Protein AF-A0A7V0S2X7-F1 (afdb_monomer_lite)

Sequence (136 aa):
MTPEENVNLESELEHFRSEKEKIRQIVGQVGGKGSAKQDLMINLTFLAIILVLFIFDILRHLFHMNLPLPPLLSIEMGVLLVSIKIIWMIYKQAKVEHFQFWILNSIEFRLNNLSSQINTIEKKLDKKLTVHREQL

Structure (mmCIF, N/CA/C/O backbone):
data_AF-A0A7V0S2X7-F1
#
_entry.id   AF-A0A7V0S2X7-F1
#
loop_
_atom_site.group_PDB
_atom_site.id
_atom_site.type_symbol
_atom_site.label_atom_id
_atom_site.label_alt_id
_atom_site.label_comp_id
_atom_site.label_asym_id
_atom_site.label_entity_id
_atom_site.label_seq_id
_atom_site.pdbx_PDB_ins_code
_atom_site.Cartn_x
_atom_site.Cartn_y
_atom_site.Cartn_z
_atom_site.occupancy
_atom_site.B_iso_or_equiv
_atom_site.auth_seq_id
_atom_site.auth_comp_id
_atom_site.auth_asym_id
_atom_site.auth_atom_id
_atom_site.pdbx_PDB_model_num
ATOM 1 N N . MET A 1 1 ? -31.292 -32.467 26.450 1.00 52.75 1 MET A N 1
ATOM 2 C CA . MET A 1 1 ? -30.981 -31.812 25.167 1.00 52.75 1 MET A CA 1
ATOM 3 C C . MET A 1 1 ? -31.689 -32.578 24.078 1.00 52.75 1 MET A C 1
ATOM 5 O O . MET A 1 1 ? -31.411 -33.760 23.899 1.00 52.75 1 MET A O 1
ATOM 9 N N . THR A 1 2 ? -32.696 -31.959 23.473 1.00 56.81 2 THR A N 1
ATOM 10 C CA . THR A 1 2 ? -33.518 -32.572 22.424 1.00 56.81 2 THR A CA 1
ATOM 11 C C . THR A 1 2 ? -32.800 -32.485 21.068 1.00 56.81 2 THR A C 1
ATOM 13 O O . THR A 1 2 ? -31.949 -31.615 20.880 1.00 56.81 2 THR A O 1
ATOM 16 N N . PRO A 1 3 ? -33.105 -33.374 20.107 1.00 65.12 3 PRO 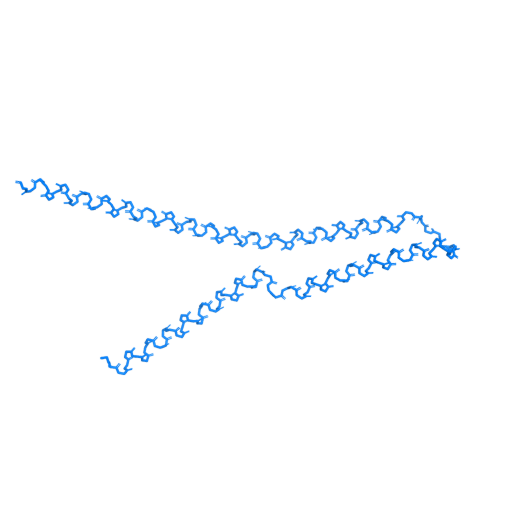A N 1
ATOM 17 C CA . PRO A 1 3 ? -32.493 -33.355 18.774 1.00 65.12 3 PRO A CA 1
ATOM 18 C C . PRO A 1 3 ? -32.668 -32.018 18.035 1.00 65.12 3 PRO A C 1
ATOM 20 O O . PRO A 1 3 ? -31.784 -31.620 17.286 1.00 65.12 3 PRO A O 1
ATOM 23 N N . GLU A 1 4 ? -33.764 -31.297 18.292 1.00 66.75 4 GLU A N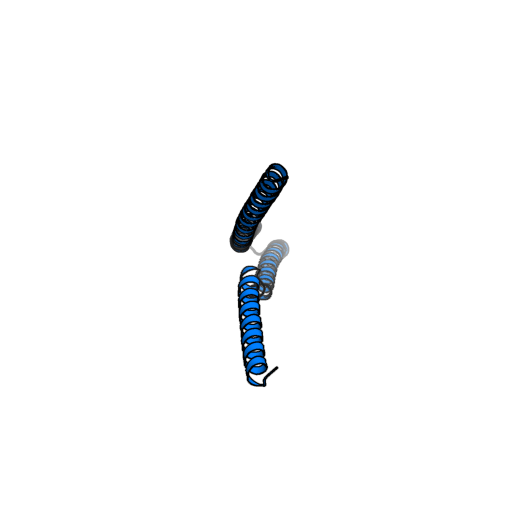 1
ATOM 24 C CA . GLU A 1 4 ? -34.057 -30.008 17.648 1.00 66.75 4 GLU A CA 1
ATOM 25 C C . GLU A 1 4 ? -33.137 -28.860 18.101 1.00 66.75 4 GLU A C 1
ATOM 27 O O . GLU A 1 4 ? -32.785 -28.009 17.287 1.00 66.75 4 GLU A O 1
ATOM 32 N N . GLU A 1 5 ? -32.677 -28.850 19.360 1.00 64.50 5 GLU A N 1
ATOM 33 C CA . GLU A 1 5 ? -31.703 -27.850 19.836 1.00 64.50 5 GLU A CA 1
ATOM 34 C C . GLU A 1 5 ? -30.330 -28.021 19.165 1.00 64.50 5 GLU A C 1
ATOM 36 O O . GLU A 1 5 ? -29.678 -27.030 18.844 1.00 64.50 5 GLU A O 1
ATOM 41 N N . ASN A 1 6 ? -29.898 -29.264 18.907 1.00 66.38 6 ASN A N 1
ATOM 42 C CA . ASN A 1 6 ? -28.615 -29.541 18.244 1.00 66.38 6 ASN A CA 1
ATOM 43 C C . ASN A 1 6 ? -28.607 -29.091 16.777 1.00 66.38 6 ASN A C 1
ATOM 45 O O . ASN A 1 6 ? -27.636 -28.483 16.336 1.00 66.38 6 ASN A O 1
ATOM 49 N N . VAL A 1 7 ? -29.696 -29.341 16.042 1.00 71.94 7 VAL A N 1
ATOM 50 C CA . VAL A 1 7 ? -29.822 -28.923 14.634 1.00 71.94 7 VAL A CA 1
ATOM 51 C C . VAL A 1 7 ? -29.813 -27.394 14.511 1.00 71.94 7 VAL A C 1
ATOM 53 O O . VAL A 1 7 ? -29.195 -26.847 13.598 1.00 71.94 7 VAL A O 1
ATOM 56 N N . ASN A 1 8 ? -30.437 -26.689 15.460 1.00 78.62 8 ASN A N 1
ATOM 57 C CA . ASN A 1 8 ? -30.436 -25.228 15.488 1.00 78.62 8 ASN A CA 1
ATOM 58 C C . ASN A 1 8 ? -29.022 -24.667 15.747 1.00 78.62 8 ASN A C 1
ATOM 60 O O . ASN A 1 8 ? -28.534 -23.847 14.970 1.00 78.62 8 ASN A O 1
ATOM 64 N N . LEU A 1 9 ? -28.312 -25.193 16.753 1.00 82.19 9 LEU A N 1
ATOM 65 C CA . LEU A 1 9 ? -26.944 -24.779 17.094 1.00 82.19 9 LEU A CA 1
ATOM 66 C C . LEU A 1 9 ? -25.936 -25.034 15.967 1.00 82.19 9 LEU A C 1
ATOM 68 O O . LEU A 1 9 ? -25.070 -24.193 15.726 1.00 82.19 9 LEU A O 1
ATOM 72 N N . GLU A 1 10 ? -26.033 -26.171 15.270 1.00 83.56 10 GLU A N 1
ATOM 73 C CA . GLU A 1 10 ? -25.179 -26.457 14.111 1.00 83.56 10 GLU A CA 1
ATOM 74 C C . GLU A 1 10 ? -25.421 -25.460 12.975 1.00 83.56 10 GLU A C 1
ATOM 76 O O . GLU A 1 10 ? -24.457 -24.914 12.433 1.00 83.56 10 GLU A O 1
ATOM 81 N N . SER A 1 11 ? -26.687 -25.156 12.671 1.00 84.12 11 SER A N 1
ATOM 82 C CA . SER A 1 11 ? -27.038 -24.179 11.634 1.00 84.12 11 SER A CA 1
ATOM 83 C C . SER A 1 11 ? -26.547 -22.765 11.972 1.00 84.12 11 SER A C 1
ATOM 85 O O . SER A 1 11 ? -26.037 -22.045 11.109 1.00 84.12 11 SER A O 1
ATOM 87 N N . GLU A 1 12 ? -26.610 -22.387 13.250 1.00 82.44 12 GLU A N 1
ATOM 88 C CA . GLU A 1 12 ? -26.139 -21.099 13.747 1.00 82.44 12 GLU A CA 1
ATOM 89 C C . GLU A 1 12 ? -24.603 -21.016 13.688 1.00 82.44 12 GLU A C 1
ATOM 91 O O . GLU A 1 12 ? -24.036 -20.031 13.209 1.00 82.44 12 GLU A O 1
ATOM 96 N N . LEU A 1 13 ? -23.904 -22.088 14.079 1.00 87.25 13 LEU A N 1
ATOM 97 C CA . LEU A 1 13 ? -22.447 -22.222 13.962 1.00 87.25 13 LEU A CA 1
ATOM 98 C C . LEU A 1 13 ? -21.965 -22.123 12.514 1.00 87.25 13 LEU A C 1
ATOM 100 O O . LEU A 1 13 ? -20.938 -21.492 12.237 1.00 87.25 13 LEU A O 1
ATOM 104 N N . GLU A 1 14 ? -22.681 -22.754 11.591 1.00 90.25 14 GLU A N 1
ATOM 105 C CA . GLU A 1 14 ? -22.361 -22.720 10.170 1.00 90.25 14 GLU A CA 1
ATOM 106 C C . GLU A 1 14 ? -22.575 -21.314 9.594 1.00 90.25 14 GLU A C 1
ATOM 108 O O . GLU A 1 14 ? -21.700 -20.789 8.891 1.00 90.25 14 GLU A O 1
ATOM 113 N N . HIS A 1 15 ? -23.654 -20.641 10.007 1.00 88.19 15 HIS A N 1
ATOM 114 C CA . HIS A 1 15 ? -23.894 -19.236 9.697 1.00 88.19 15 HIS A CA 1
ATOM 115 C C . HIS A 1 15 ? -22.741 -18.347 10.193 1.00 88.19 15 HIS A C 1
ATOM 117 O O . HIS A 1 15 ? -22.145 -17.617 9.393 1.00 88.19 15 HIS A O 1
ATOM 123 N N . PHE A 1 16 ? -22.325 -18.480 11.458 1.00 87.19 16 PHE A N 1
ATOM 124 C CA . PHE A 1 16 ? -21.186 -17.744 12.025 1.00 87.19 16 PHE A CA 1
ATOM 125 C C . PHE A 1 16 ? -19.874 -17.991 11.273 1.00 87.19 16 PHE A C 1
ATOM 127 O O . PHE A 1 16 ? -19.109 -17.054 11.020 1.00 87.19 16 PHE A O 1
ATOM 134 N N . ARG A 1 17 ? -19.584 -19.243 10.894 1.00 88.50 17 ARG A N 1
ATOM 135 C CA . ARG A 1 17 ? -18.391 -19.568 10.095 1.00 88.50 17 ARG A CA 1
ATOM 136 C C . ARG A 1 17 ? -18.440 -18.901 8.725 1.00 88.50 17 ARG A C 1
ATOM 138 O O . ARG A 1 17 ? -17.421 -18.366 8.284 1.00 88.50 17 ARG A O 1
ATOM 145 N N . SER A 1 18 ? -19.604 -18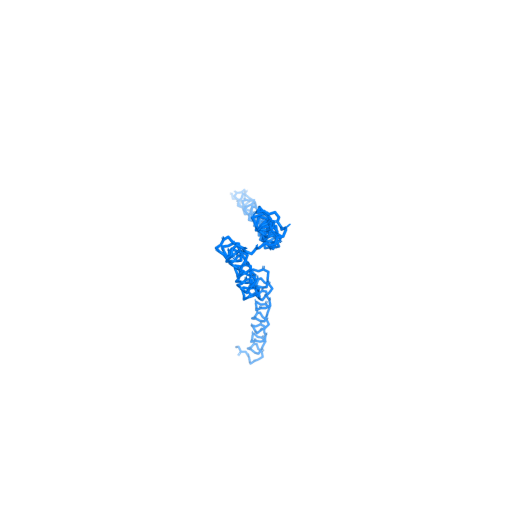.898 8.079 1.00 89.62 18 SER A N 1
ATOM 146 C CA . SER A 1 18 ? -19.783 -18.284 6.762 1.00 89.62 18 SER A CA 1
ATOM 147 C C . SER A 1 18 ? -19.575 -16.766 6.804 1.00 89.62 18 SER A C 1
ATOM 149 O O . SER A 1 18 ? -18.870 -16.212 5.958 1.00 89.62 18 SER A O 1
ATOM 151 N N . GLU A 1 19 ? -20.107 -16.089 7.824 1.00 87.06 19 GLU A N 1
ATOM 152 C CA . GLU A 1 19 ? -19.923 -14.650 8.006 1.00 87.06 19 GLU A CA 1
ATOM 153 C C . GLU A 1 19 ? -18.469 -14.309 8.316 1.00 87.06 19 GLU A C 1
ATOM 155 O O . GLU A 1 19 ? -17.896 -13.394 7.720 1.00 87.06 19 GLU A O 1
ATOM 160 N N . LYS A 1 20 ? -17.825 -15.103 9.176 1.00 86.88 20 LYS A N 1
ATOM 161 C CA . LYS A 1 20 ? -16.403 -14.947 9.478 1.00 86.88 20 LYS A CA 1
ATOM 162 C C . LYS A 1 20 ? -15.537 -15.074 8.223 1.00 86.88 20 LYS A C 1
ATOM 164 O O . LYS A 1 20 ? -14.609 -14.283 8.043 1.00 86.88 20 LYS A O 1
ATOM 169 N N . GLU A 1 21 ? -15.826 -16.034 7.346 1.00 86.19 21 GLU A N 1
ATOM 170 C CA . GLU A 1 21 ? -15.061 -16.210 6.108 1.00 86.19 21 GLU A CA 1
ATOM 171 C C . GLU A 1 21 ? -15.309 -15.067 5.115 1.00 86.19 21 GLU A C 1
ATOM 173 O O . GLU A 1 21 ? -14.351 -14.578 4.515 1.00 86.19 21 GLU A O 1
ATOM 178 N N . LYS A 1 22 ? -16.544 -14.559 4.999 1.00 84.38 22 LYS A N 1
ATOM 179 C CA . LYS A 1 22 ? -16.842 -13.354 4.200 1.00 84.38 22 LYS A CA 1
ATOM 180 C C . LYS A 1 22 ? -16.041 -12.149 4.690 1.00 84.38 22 LYS A C 1
ATOM 182 O O . LYS A 1 22 ? -15.390 -11.480 3.889 1.00 84.38 22 LYS A O 1
ATOM 187 N N . ILE A 1 23 ? -16.015 -11.911 6.004 1.00 83.50 23 ILE A N 1
ATOM 188 C CA . ILE A 1 23 ? -15.213 -10.835 6.605 1.00 83.50 23 ILE A CA 1
ATOM 189 C C . ILE A 1 23 ? -13.730 -11.043 6.282 1.00 83.50 23 ILE A C 1
ATOM 191 O O . ILE A 1 23 ? -13.057 -10.110 5.843 1.00 83.50 23 ILE A O 1
ATOM 195 N N . ARG A 1 24 ? -13.214 -12.271 6.418 1.00 81.94 24 ARG A N 1
ATOM 196 C CA . ARG A 1 24 ? -11.818 -12.598 6.087 1.00 81.94 24 ARG A CA 1
ATOM 197 C C . ARG A 1 24 ? -11.490 -12.327 4.621 1.00 81.94 24 ARG A C 1
ATOM 199 O O . ARG A 1 24 ? -10.406 -11.822 4.331 1.00 81.94 24 ARG A O 1
ATOM 206 N N . GLN A 1 25 ? -12.394 -12.656 3.704 1.00 81.38 25 GLN A N 1
ATOM 207 C CA . GLN A 1 25 ? -12.211 -12.401 2.278 1.00 81.38 25 GLN A CA 1
ATOM 208 C C . GLN A 1 25 ? -12.199 -10.906 1.971 1.00 81.38 25 GLN A C 1
ATOM 210 O O . GLN A 1 25 ? -11.293 -10.458 1.273 1.00 81.38 25 GLN A O 1
ATOM 215 N N . ILE A 1 26 ? -13.126 -10.128 2.533 1.00 80.06 26 ILE A N 1
ATOM 216 C CA . ILE A 1 26 ? -13.166 -8.669 2.361 1.00 80.06 26 ILE A CA 1
ATOM 217 C C . ILE A 1 26 ? -11.873 -8.043 2.899 1.00 80.06 26 ILE A C 1
ATOM 219 O O . ILE A 1 26 ? -11.182 -7.328 2.175 1.00 80.06 26 ILE A O 1
ATOM 223 N N . VAL A 1 27 ? -11.470 -8.390 4.125 1.00 78.62 27 VAL A N 1
ATOM 224 C CA . VAL A 1 27 ? -10.218 -7.909 4.736 1.00 78.62 27 VAL A CA 1
ATOM 225 C C . VAL A 1 27 ? -8.998 -8.335 3.909 1.00 78.62 27 VAL A C 1
ATOM 227 O O . VAL A 1 27 ? -8.087 -7.541 3.688 1.00 78.62 27 VAL A O 1
ATOM 230 N N . GLY A 1 28 ? -8.975 -9.569 3.400 1.00 73.75 28 GLY A N 1
ATOM 231 C CA . GLY A 1 28 ? -7.891 -10.084 2.562 1.00 73.75 28 GLY A CA 1
ATOM 232 C C . GLY A 1 28 ? -7.802 -9.421 1.184 1.00 73.75 28 GLY A C 1
ATOM 233 O O . GLY A 1 28 ? -6.699 -9.208 0.678 1.00 73.75 28 GLY A O 1
ATOM 234 N N . GLN A 1 29 ? -8.941 -9.071 0.582 1.00 75.31 29 GLN A N 1
ATOM 235 C CA . GLN A 1 29 ? -9.006 -8.322 -0.674 1.00 75.31 29 GLN A CA 1
ATOM 236 C C . GLN A 1 29 ? -8.519 -6.885 -0.491 1.00 75.31 29 GLN A C 1
ATOM 238 O O . GLN A 1 29 ? -7.807 -6.371 -1.355 1.00 75.31 29 GLN A O 1
ATOM 243 N N . VAL A 1 30 ? -8.836 -6.255 0.642 1.00 73.81 30 VAL A N 1
ATOM 244 C CA . VAL A 1 30 ? -8.342 -4.911 0.950 1.00 73.81 30 VAL A CA 1
ATOM 245 C C . VAL A 1 30 ? -6.858 -4.925 1.334 1.00 73.81 30 VAL A C 1
ATOM 247 O O . VAL A 1 30 ? -6.115 -4.058 0.892 1.00 73.81 30 VAL A O 1
ATOM 250 N N . GLY A 1 31 ? -6.395 -5.958 2.042 1.00 68.50 31 GLY A N 1
ATOM 251 C CA . GLY A 1 31 ? -4.983 -6.178 2.384 1.00 68.50 31 GLY A CA 1
ATOM 252 C C . GLY A 1 31 ? -4.099 -6.699 1.240 1.00 68.50 31 GLY A C 1
ATOM 253 O O . GLY A 1 31 ? -2.940 -7.027 1.469 1.00 68.50 31 GLY A O 1
ATOM 254 N N . GLY A 1 32 ? -4.619 -6.808 0.012 1.00 68.44 32 GLY A N 1
ATOM 255 C CA . GLY A 1 32 ? -3.796 -7.022 -1.183 1.00 68.44 32 GLY A CA 1
ATOM 256 C C . GLY A 1 32 ? -3.540 -8.473 -1.610 1.00 68.44 32 GLY A C 1
ATOM 257 O O . GLY A 1 32 ? -2.856 -8.668 -2.620 1.00 68.44 32 GLY A O 1
ATOM 258 N N . LYS A 1 33 ? -4.123 -9.496 -0.954 1.00 65.19 33 LYS A N 1
ATOM 259 C CA . LYS A 1 33 ? -3.910 -10.923 -1.313 1.00 65.19 33 LYS A CA 1
ATOM 260 C C . LYS A 1 33 ? -4.228 -11.247 -2.778 1.00 65.19 33 LYS A C 1
ATOM 262 O O . LYS A 1 33 ? -3.544 -12.073 -3.373 1.00 65.19 33 LYS A O 1
ATOM 267 N N . GLY A 1 34 ? -5.229 -10.595 -3.371 1.00 65.56 34 GLY A N 1
ATOM 268 C CA . GLY A 1 34 ? -5.591 -10.800 -4.780 1.00 65.56 34 GLY A CA 1
ATOM 269 C C . GLY A 1 34 ? -4.607 -10.183 -5.781 1.00 65.56 34 GLY A C 1
ATOM 270 O O . GLY A 1 34 ? -4.544 -10.612 -6.927 1.00 65.56 34 GLY A O 1
ATOM 271 N N . SER A 1 35 ? -3.808 -9.205 -5.347 1.00 71.06 35 SER A N 1
ATOM 272 C CA . SER A 1 35 ? -2.952 -8.411 -6.235 1.00 71.06 35 SER A CA 1
ATOM 273 C C . SER A 1 35 ? -1.463 -8.727 -6.119 1.00 71.06 35 SER A C 1
ATOM 275 O O . SER A 1 35 ? -0.697 -8.269 -6.953 1.00 71.06 35 SER A O 1
ATOM 277 N N . ALA A 1 36 ? -1.042 -9.560 -5.162 1.00 75.00 36 ALA A N 1
ATOM 278 C CA . ALA A 1 36 ? 0.373 -9.877 -4.947 1.00 75.00 36 ALA A CA 1
ATOM 279 C C . ALA A 1 36 ? 1.066 -10.461 -6.196 1.00 75.00 36 ALA A C 1
ATOM 281 O O . ALA A 1 36 ? 2.189 -10.087 -6.524 1.00 75.00 36 ALA A O 1
ATOM 282 N N . LYS A 1 37 ? 0.382 -11.344 -6.941 1.00 81.38 37 LYS A N 1
ATOM 283 C CA . LYS A 1 37 ? 0.907 -11.891 -8.206 1.00 81.38 37 LYS A CA 1
ATOM 284 C C . LYS A 1 37 ? 0.979 -10.833 -9.310 1.00 81.38 37 LYS A C 1
ATOM 286 O O . LYS A 1 37 ? 1.938 -10.812 -10.074 1.00 81.38 37 LYS A O 1
ATOM 291 N N . GLN A 1 38 ? -0.025 -9.960 -9.385 1.00 82.44 38 GLN A N 1
ATOM 292 C CA . GLN A 1 38 ? -0.056 -8.867 -10.357 1.00 82.44 38 GLN A CA 1
ATOM 293 C C . GLN A 1 38 ? 1.041 -7.842 -10.057 1.00 82.44 38 GLN A C 1
ATOM 295 O O . GLN A 1 38 ? 1.718 -7.403 -10.976 1.00 82.44 38 GLN A O 1
ATOM 300 N N . ASP A 1 39 ? 1.287 -7.530 -8.786 1.00 85.25 39 ASP A N 1
ATOM 301 C CA . ASP A 1 39 ? 2.363 -6.629 -8.364 1.00 85.25 39 ASP A CA 1
ATOM 302 C C . ASP A 1 39 ? 3.732 -7.160 -8.716 1.00 85.25 39 ASP A C 1
ATOM 304 O O . ASP A 1 39 ? 4.560 -6.416 -9.237 1.00 85.25 39 ASP A O 1
ATOM 308 N N . LEU A 1 40 ? 3.954 -8.449 -8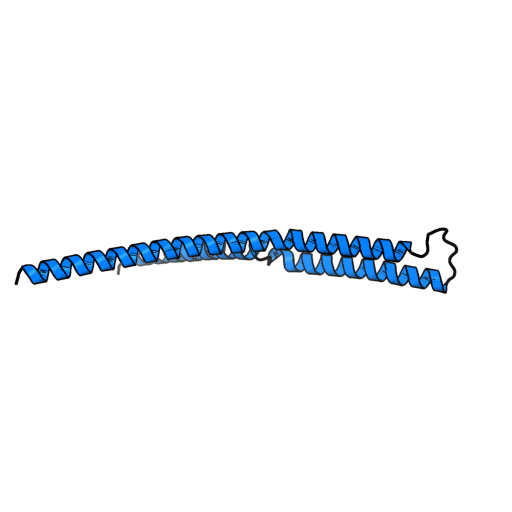.456 1.00 85.38 40 LEU A N 1
ATOM 309 C CA . LEU A 1 40 ? 5.188 -9.118 -8.828 1.00 85.38 40 LEU A CA 1
ATOM 310 C C . LEU A 1 40 ? 5.407 -9.024 -10.342 1.00 85.38 40 LEU A C 1
ATOM 312 O O . LEU A 1 40 ? 6.491 -8.649 -10.780 1.00 85.38 40 LEU A O 1
ATOM 31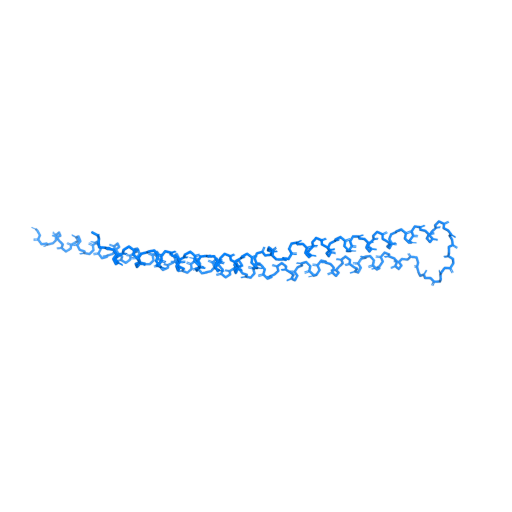6 N N . MET A 1 41 ? 4.365 -9.301 -11.133 1.00 88.31 41 MET A N 1
ATOM 317 C CA . MET A 1 41 ? 4.425 -9.222 -12.591 1.00 88.31 41 MET A CA 1
ATOM 318 C C . MET A 1 41 ? 4.699 -7.791 -13.070 1.00 88.31 41 MET A C 1
ATOM 320 O O . MET A 1 41 ? 5.618 -7.587 -13.852 1.00 88.31 41 MET A O 1
ATOM 324 N N . ILE A 1 42 ? 3.986 -6.789 -12.546 1.00 87.94 42 ILE A N 1
ATOM 325 C CA . ILE A 1 42 ? 4.194 -5.372 -12.886 1.00 87.94 42 ILE A CA 1
ATOM 326 C C . ILE A 1 42 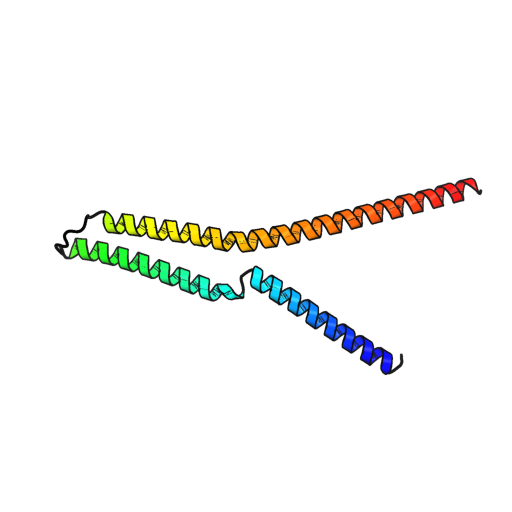? 5.611 -4.932 -12.506 1.00 87.94 42 ILE A C 1
ATOM 328 O O . ILE A 1 42 ? 6.257 -4.208 -13.260 1.00 87.94 42 ILE A O 1
ATOM 332 N N . ASN A 1 43 ? 6.112 -5.344 -11.340 1.00 89.12 43 ASN A N 1
ATOM 333 C CA . ASN A 1 43 ? 7.464 -5.009 -10.909 1.00 89.12 43 ASN A CA 1
ATOM 334 C C . ASN A 1 43 ? 8.524 -5.638 -11.821 1.00 89.12 43 ASN A C 1
ATOM 336 O O . ASN A 1 43 ? 9.465 -4.959 -12.223 1.00 89.12 43 ASN A O 1
ATOM 340 N N . LEU A 1 44 ? 8.333 -6.904 -12.197 1.00 92.62 44 LEU A N 1
ATOM 341 C CA . LEU A 1 44 ? 9.223 -7.606 -13.114 1.00 92.62 44 LEU A CA 1
ATOM 342 C C . LEU A 1 44 ? 9.218 -6.966 -14.509 1.00 92.62 44 LEU A C 1
ATOM 344 O O . LEU A 1 44 ? 10.281 -6.764 -15.088 1.00 92.62 44 LEU A O 1
ATOM 348 N N . THR A 1 45 ? 8.046 -6.589 -15.027 1.00 91.88 45 THR A N 1
ATOM 349 C CA . THR A 1 45 ? 7.924 -5.869 -16.302 1.00 91.88 45 THR A CA 1
ATOM 350 C C . THR A 1 45 ? 8.647 -4.523 -16.258 1.00 91.88 45 THR A C 1
ATOM 352 O O . THR A 1 45 ? 9.396 -4.210 -17.178 1.00 91.88 45 THR A O 1
ATOM 355 N N . PHE A 1 46 ? 8.486 -3.744 -15.183 1.00 91.12 46 PHE A N 1
ATOM 356 C CA . PHE A 1 46 ? 9.209 -2.477 -15.017 1.00 91.12 46 PHE A CA 1
ATOM 357 C C . PHE A 1 46 ? 10.727 -2.678 -14.993 1.00 91.12 46 PHE A C 1
ATOM 359 O O . PHE A 1 46 ? 11.451 -1.953 -15.675 1.00 91.12 46 PHE A O 1
ATOM 366 N N . LEU A 1 47 ? 11.207 -3.684 -14.255 1.00 90.50 47 LEU A N 1
ATOM 367 C CA . LEU A 1 47 ? 12.628 -4.023 -14.205 1.00 90.50 47 LEU A CA 1
ATOM 368 C C . LEU A 1 47 ? 13.163 -4.415 -15.589 1.00 90.50 47 LEU A C 1
ATOM 370 O O . LEU A 1 47 ? 14.229 -3.949 -15.986 1.00 90.50 47 LEU A O 1
ATOM 374 N N . ALA A 1 48 ? 12.412 -5.227 -16.338 1.00 93.50 48 ALA A N 1
ATOM 375 C CA . ALA A 1 48 ? 12.783 -5.632 -17.688 1.00 93.50 48 ALA A CA 1
ATOM 376 C C . ALA A 1 48 ? 12.889 -4.429 -18.640 1.00 93.50 48 ALA A C 1
ATOM 378 O O . ALA A 1 48 ? 13.860 -4.333 -19.383 1.00 93.50 48 ALA A O 1
ATOM 379 N N . ILE A 1 49 ? 11.944 -3.482 -18.585 1.00 91.44 49 ILE A N 1
ATOM 380 C CA . ILE A 1 49 ? 11.976 -2.264 -19.413 1.00 91.44 49 ILE A CA 1
ATOM 381 C C . ILE A 1 49 ? 13.215 -1.417 -19.098 1.00 91.44 49 ILE A C 1
ATOM 383 O O . ILE A 1 49 ? 13.909 -0.990 -20.019 1.00 91.44 49 ILE A O 1
ATOM 387 N N . ILE A 1 50 ? 13.523 -1.203 -17.814 1.00 90.12 50 ILE A N 1
ATOM 388 C CA . ILE A 1 50 ? 14.707 -0.436 -17.394 1.00 90.12 50 ILE A CA 1
ATOM 389 C C . ILE A 1 50 ? 15.992 -1.124 -17.873 1.00 90.12 50 ILE A C 1
ATOM 391 O O . ILE A 1 50 ? 16.878 -0.462 -18.410 1.00 90.12 50 ILE A O 1
ATOM 395 N N . LEU A 1 51 ? 16.081 -2.451 -17.738 1.00 91.38 51 LEU A N 1
ATOM 396 C CA . LEU A 1 51 ? 17.218 -3.230 -18.235 1.00 91.38 51 LEU A CA 1
ATOM 397 C C . LEU A 1 51 ? 17.385 -3.108 -19.750 1.00 91.38 51 LEU A C 1
ATOM 399 O O . LEU A 1 51 ? 18.502 -2.923 -20.222 1.00 91.38 51 LEU A O 1
ATOM 403 N N . VAL A 1 52 ? 16.292 -3.183 -20.511 1.00 90.25 52 VAL A N 1
ATOM 404 C CA . VAL A 1 52 ? 16.332 -3.031 -21.971 1.00 90.25 52 VAL A CA 1
ATOM 405 C C . VAL A 1 52 ? 16.803 -1.633 -22.359 1.00 90.25 52 VAL A C 1
ATOM 407 O O . VAL A 1 52 ? 17.679 -1.525 -23.212 1.00 90.25 52 VAL A O 1
ATOM 410 N N . LEU A 1 53 ? 16.288 -0.578 -21.719 1.00 87.62 53 LEU A N 1
ATOM 411 C CA . LEU A 1 53 ? 16.746 0.797 -21.958 1.00 87.62 53 LEU A CA 1
ATOM 412 C C . LEU A 1 53 ? 18.243 0.952 -21.673 1.00 87.62 53 LEU A C 1
ATOM 414 O O . LEU A 1 53 ? 18.963 1.552 -22.468 1.00 87.62 53 LEU A O 1
ATOM 418 N N . PHE A 1 54 ? 18.722 0.358 -20.581 1.00 86.44 54 PHE A N 1
ATOM 419 C CA . PHE A 1 54 ? 20.128 0.408 -20.197 1.00 86.44 54 PHE A CA 1
ATOM 420 C C . PHE A 1 54 ? 21.036 -0.348 -21.179 1.00 86.44 54 PHE A C 1
ATOM 422 O O . PHE A 1 54 ? 22.058 0.174 -21.619 1.00 86.44 54 PHE A O 1
ATOM 429 N N . ILE A 1 55 ? 20.645 -1.561 -21.580 1.00 87.81 55 ILE A N 1
ATOM 430 C CA . ILE A 1 55 ? 21.376 -2.351 -22.581 1.00 87.81 55 ILE A CA 1
ATOM 431 C C . ILE A 1 55 ? 21.385 -1.629 -23.931 1.00 87.81 55 ILE A C 1
ATOM 433 O O . ILE A 1 55 ? 22.409 -1.617 -24.611 1.00 87.81 55 ILE A O 1
ATOM 437 N N . PHE A 1 56 ? 20.267 -1.013 -24.320 1.00 85.19 56 PHE A N 1
ATOM 438 C CA . PHE A 1 56 ? 20.163 -0.256 -25.563 1.00 85.19 56 PHE A CA 1
ATOM 439 C C . PHE A 1 56 ? 21.095 0.961 -25.569 1.00 85.19 56 PHE A C 1
ATOM 441 O O . PHE A 1 56 ? 21.757 1.220 -26.573 1.00 85.19 56 PHE A O 1
ATOM 448 N N . ASP A 1 57 ? 21.203 1.661 -24.439 1.00 83.94 57 ASP A N 1
ATOM 449 C CA . ASP A 1 57 ? 22.128 2.782 -24.264 1.00 83.94 57 ASP A CA 1
ATOM 450 C C . ASP A 1 57 ? 23.596 2.338 -24.402 1.00 83.94 57 ASP A C 1
ATOM 452 O O . ASP A 1 57 ? 24.366 2.918 -25.171 1.00 83.94 57 ASP A O 1
ATOM 456 N N . ILE A 1 58 ? 23.957 1.221 -23.760 1.00 83.38 58 ILE A N 1
ATOM 457 C CA . ILE A 1 58 ? 25.291 0.608 -23.863 1.00 83.38 58 ILE A CA 1
ATOM 458 C C . ILE A 1 58 ? 25.600 0.166 -25.298 1.00 83.38 58 ILE A C 1
ATOM 460 O O . ILE A 1 58 ? 26.680 0.454 -25.815 1.00 83.38 58 ILE A O 1
ATOM 464 N N . LEU A 1 59 ? 24.668 -0.526 -25.959 1.00 83.69 59 LEU A N 1
ATOM 465 C CA . LEU A 1 59 ? 24.831 -0.987 -27.340 1.00 83.69 59 LEU A CA 1
ATOM 466 C C . LEU A 1 59 ? 25.025 0.188 -28.292 1.00 83.69 59 LEU A C 1
ATOM 468 O O . LEU A 1 59 ? 25.895 0.132 -29.159 1.00 83.69 59 LEU A O 1
ATOM 472 N N . ARG A 1 60 ? 24.255 1.265 -28.113 1.00 78.94 60 ARG A N 1
ATOM 473 C CA . ARG A 1 60 ? 24.396 2.486 -28.904 1.00 78.94 60 ARG A CA 1
ATOM 474 C C . ARG A 1 60 ? 25.783 3.103 -28.740 1.00 78.94 60 ARG A C 1
ATOM 476 O O . ARG A 1 60 ? 26.375 3.507 -29.741 1.00 78.94 60 ARG A O 1
ATOM 483 N N . HIS A 1 61 ? 26.299 3.147 -27.511 1.00 76.69 61 HIS A N 1
ATOM 484 C CA . HIS A 1 61 ? 27.629 3.677 -27.221 1.00 76.69 61 HIS A CA 1
ATOM 485 C C . HIS A 1 61 ? 28.754 2.788 -27.784 1.00 76.69 61 HIS A C 1
ATOM 487 O O . HIS A 1 61 ? 29.707 3.303 -28.358 1.00 76.69 61 HIS A O 1
ATOM 493 N N . LEU A 1 62 ? 28.623 1.458 -27.695 1.00 78.38 62 LEU A N 1
ATOM 494 C CA . LEU A 1 62 ? 29.627 0.501 -28.183 1.00 78.38 62 LEU A CA 1
ATOM 495 C C . LEU A 1 62 ? 29.652 0.373 -29.715 1.00 78.38 62 LEU A C 1
ATOM 497 O O . LEU A 1 62 ? 30.721 0.403 -30.324 1.00 78.38 62 LEU A O 1
ATOM 501 N N . PHE A 1 63 ? 28.489 0.239 -30.356 1.00 77.50 63 PHE A N 1
ATOM 502 C CA . PHE A 1 63 ? 28.381 -0.009 -31.800 1.00 77.50 63 PHE A CA 1
ATOM 503 C C . PHE A 1 63 ? 28.385 1.266 -32.654 1.00 77.50 63 PHE A C 1
ATOM 505 O O . PHE A 1 63 ? 28.278 1.164 -33.874 1.00 77.50 63 PHE A O 1
ATOM 512 N N . HIS A 1 64 ? 28.509 2.456 -32.047 1.00 68.81 64 HIS A N 1
ATOM 513 C CA . HIS A 1 64 ? 28.492 3.750 -32.746 1.00 68.81 64 HIS A CA 1
ATOM 514 C C . HIS A 1 64 ? 27.315 3.877 -33.732 1.00 68.81 64 HIS A C 1
ATOM 516 O O . HIS A 1 64 ? 27.453 4.399 -34.840 1.00 68.81 64 HIS A O 1
ATOM 522 N N . MET A 1 65 ? 26.133 3.379 -33.347 1.00 65.38 65 MET A N 1
ATOM 523 C CA . MET A 1 65 ? 24.926 3.574 -34.148 1.00 65.38 65 MET A CA 1
ATOM 524 C C . MET A 1 65 ? 24.600 5.071 -34.189 1.00 65.38 65 MET A C 1
ATOM 526 O O . MET A 1 65 ? 24.146 5.642 -33.193 1.00 65.38 65 MET A O 1
ATOM 530 N N . ASN A 1 66 ? 24.808 5.693 -35.354 1.00 60.28 66 ASN A N 1
ATOM 531 C CA . ASN A 1 66 ? 24.428 7.073 -35.667 1.00 60.28 66 ASN A CA 1
ATOM 532 C C . ASN A 1 66 ? 22.896 7.224 -35.715 1.00 60.28 66 ASN A C 1
ATOM 534 O O . ASN A 1 66 ? 22.303 7.459 -36.765 1.00 60.28 66 ASN A O 1
ATOM 538 N N . LEU A 1 67 ? 22.228 7.080 -34.572 1.00 63.12 67 LEU A N 1
ATOM 539 C CA . LEU A 1 67 ? 20.886 7.619 -34.387 1.00 63.12 67 LEU A CA 1
ATOM 540 C C . LEU A 1 67 ? 21.009 9.100 -33.991 1.00 63.12 67 LEU A C 1
ATOM 542 O O . LEU A 1 67 ? 21.798 9.406 -33.096 1.00 63.12 67 LEU A O 1
ATOM 546 N N . PRO A 1 68 ? 20.206 10.011 -34.566 1.00 68.62 68 PRO A N 1
ATOM 547 C CA . PRO A 1 68 ? 20.212 11.447 -34.257 1.00 68.62 68 PRO A CA 1
ATOM 548 C C . PRO A 1 68 ? 19.514 11.783 -32.923 1.00 68.62 68 PRO A C 1
ATOM 550 O O . PRO A 1 68 ? 18.895 12.833 -32.781 1.00 68.62 68 PRO A O 1
ATOM 553 N N . LEU A 1 69 ? 19.551 10.881 -31.942 1.00 66.94 69 LEU A N 1
ATOM 554 C CA . LEU A 1 69 ? 18.907 11.086 -30.644 1.00 66.94 69 LEU A CA 1
ATOM 555 C C . LEU A 1 69 ? 19.889 11.727 -29.644 1.00 66.94 69 LEU A C 1
ATOM 557 O O . LEU A 1 69 ? 21.067 11.369 -29.640 1.00 66.94 69 LEU A O 1
ATOM 561 N N . PRO A 1 70 ? 19.451 12.623 -28.751 1.00 76.06 70 PRO A N 1
ATOM 562 C CA . PRO A 1 70 ? 20.288 13.123 -27.662 1.00 76.06 70 PRO A CA 1
ATOM 563 C C . PRO A 1 70 ? 20.929 11.984 -26.838 1.00 76.06 70 PRO A C 1
ATOM 565 O O . PRO A 1 70 ? 20.281 10.953 -26.633 1.00 76.06 70 PRO A O 1
ATOM 568 N N . PRO A 1 71 ? 22.174 12.132 -26.344 1.00 70.12 71 PRO A N 1
ATOM 569 C CA . PRO A 1 71 ? 22.811 11.128 -25.484 1.00 70.12 71 PRO A CA 1
ATOM 570 C C . PRO A 1 71 ? 22.082 10.923 -24.148 1.00 70.12 71 PRO A C 1
ATOM 572 O O . PRO A 1 71 ? 22.048 9.819 -23.625 1.00 70.12 71 PRO A O 1
ATOM 575 N N . LEU A 1 72 ? 21.462 11.977 -23.607 1.00 79.62 72 LEU A N 1
ATOM 576 C CA . LEU A 1 72 ? 20.801 11.950 -22.295 1.00 79.62 72 LEU A CA 1
ATOM 577 C C . LEU A 1 72 ? 19.375 11.385 -22.327 1.00 79.62 72 LEU A C 1
ATOM 579 O O . LEU A 1 72 ? 18.812 11.105 -21.269 1.00 79.62 72 LEU A O 1
ATOM 583 N N . LEU A 1 73 ? 18.801 11.169 -23.517 1.00 82.44 73 LEU A N 1
ATOM 584 C CA . LEU A 1 73 ? 17.395 10.775 -23.660 1.00 82.44 73 LEU A CA 1
ATOM 585 C C . LEU A 1 73 ? 17.073 9.467 -22.922 1.00 82.44 73 LEU A C 1
ATOM 587 O O . LEU A 1 73 ? 15.999 9.331 -22.348 1.00 82.44 73 LEU A O 1
ATOM 591 N N . SER A 1 74 ? 17.997 8.500 -22.918 1.00 82.12 74 SER A N 1
ATOM 592 C CA . SER A 1 74 ? 17.797 7.217 -22.228 1.00 82.12 74 SER A CA 1
ATOM 593 C C . SER A 1 74 ? 17.657 7.404 -20.714 1.00 82.12 74 SER A C 1
ATOM 595 O O . SER A 1 74 ? 16.743 6.864 -20.088 1.00 82.12 74 SER A O 1
ATOM 597 N N . ILE A 1 75 ? 18.517 8.246 -20.134 1.00 84.12 75 ILE A N 1
ATOM 598 C CA . ILE A 1 75 ? 18.509 8.564 -18.704 1.00 84.12 75 ILE A CA 1
ATOM 599 C C . ILE A 1 75 ? 17.244 9.346 -18.343 1.00 84.12 75 ILE A C 1
ATOM 601 O O . ILE A 1 75 ? 16.587 9.007 -17.361 1.00 84.12 75 ILE A O 1
ATOM 605 N N . GLU A 1 76 ? 16.855 10.339 -19.147 1.00 89.94 76 GLU A N 1
ATOM 606 C CA . GLU A 1 76 ? 15.617 11.104 -18.945 1.00 89.94 76 GLU A CA 1
ATOM 607 C C . GLU A 1 76 ? 14.381 10.192 -18.951 1.00 89.94 76 GLU A C 1
ATOM 609 O O . GLU A 1 76 ? 13.540 10.272 -18.051 1.00 89.94 76 GLU A O 1
ATOM 614 N N . MET A 1 77 ? 14.307 9.256 -19.903 1.00 87.81 77 MET A N 1
ATOM 615 C CA . MET A 1 77 ? 13.235 8.259 -19.971 1.00 87.81 77 MET A CA 1
ATOM 616 C C . MET A 1 77 ? 13.257 7.297 -18.778 1.00 87.81 77 MET A C 1
ATOM 618 O O . MET A 1 77 ? 12.199 6.951 -18.248 1.00 87.81 77 MET A O 1
ATOM 622 N N . GLY A 1 78 ? 14.442 6.893 -18.315 1.00 89.31 78 GLY A N 1
ATOM 623 C CA . GLY A 1 78 ? 14.603 6.079 -17.111 1.00 89.31 78 GLY A CA 1
ATOM 624 C C . GLY A 1 78 ? 14.094 6.790 -15.855 1.00 89.31 78 GLY A C 1
ATOM 625 O O . GLY A 1 78 ? 13.307 6.221 -15.096 1.00 89.31 78 GLY A O 1
ATOM 626 N N . VAL A 1 79 ? 14.474 8.056 -15.664 1.00 91.12 79 VAL A N 1
ATOM 627 C CA . VAL A 1 79 ? 14.020 8.885 -14.537 1.00 91.12 79 VAL A CA 1
ATOM 628 C C . VAL A 1 79 ? 12.505 9.095 -14.586 1.00 91.12 79 VAL A C 1
ATOM 630 O O . VAL A 1 79 ? 11.834 8.954 -13.559 1.00 91.12 79 VAL A O 1
ATOM 633 N N . LEU A 1 80 ? 11.940 9.360 -15.768 1.00 92.25 80 LEU A N 1
ATOM 634 C CA . LEU A 1 80 ? 10.494 9.494 -15.958 1.00 92.25 80 LEU A CA 1
ATOM 635 C C . LEU A 1 80 ? 9.750 8.203 -15.576 1.00 92.25 80 LEU A C 1
ATOM 637 O O . LEU A 1 80 ? 8.782 8.247 -14.815 1.00 92.25 80 LEU A O 1
ATOM 641 N N . LEU A 1 81 ? 10.221 7.046 -16.051 1.00 91.12 81 LEU A N 1
ATOM 642 C CA . LEU A 1 81 ? 9.618 5.743 -15.751 1.00 91.12 81 LEU A CA 1
ATOM 643 C C . LEU A 1 81 ? 9.647 5.417 -14.255 1.00 91.12 81 LEU A C 1
ATOM 645 O O . LEU A 1 81 ? 8.636 4.974 -13.703 1.00 91.12 81 LEU A O 1
ATOM 649 N N . VAL A 1 82 ? 10.775 5.661 -13.584 1.00 91.31 82 VAL A N 1
ATOM 650 C CA . VAL A 1 82 ? 10.899 5.456 -12.133 1.00 91.31 82 VAL A CA 1
ATOM 651 C C . VAL A 1 82 ? 9.964 6.396 -11.372 1.00 91.31 82 VAL A C 1
ATOM 653 O O . VAL A 1 82 ? 9.285 5.965 -10.440 1.00 91.31 82 VAL A O 1
ATOM 656 N N . SER A 1 83 ? 9.851 7.653 -11.801 1.00 94.50 83 SER A N 1
ATOM 657 C CA . SER A 1 83 ? 8.959 8.636 -11.171 1.00 94.50 83 SER A CA 1
ATOM 658 C C . SER A 1 83 ? 7.492 8.200 -11.256 1.00 94.50 83 SER A C 1
ATOM 660 O O . SER A 1 83 ? 6.781 8.187 -10.251 1.00 94.50 83 SER A O 1
ATOM 662 N N . ILE A 1 84 ? 7.052 7.742 -12.432 1.00 93.12 84 ILE A N 1
ATOM 663 C CA . ILE A 1 84 ? 5.706 7.187 -12.634 1.00 93.12 84 ILE A CA 1
ATOM 664 C C . ILE A 1 84 ? 5.487 5.946 -11.756 1.00 93.12 84 ILE A C 1
ATOM 666 O O . ILE A 1 84 ? 4.427 5.801 -11.145 1.00 93.12 84 ILE A O 1
ATOM 670 N N . LYS A 1 85 ? 6.488 5.061 -11.643 1.00 89.81 85 LYS A N 1
ATOM 671 C CA . LYS A 1 85 ? 6.416 3.860 -10.794 1.00 89.81 85 LYS A CA 1
ATOM 672 C C . LYS A 1 85 ? 6.211 4.208 -9.319 1.00 89.81 85 LYS A C 1
ATOM 674 O O . LYS A 1 85 ? 5.411 3.545 -8.656 1.00 89.81 85 LYS A O 1
ATOM 679 N N . ILE A 1 86 ? 6.896 5.238 -8.819 1.00 90.94 86 ILE A N 1
ATOM 680 C CA . ILE A 1 86 ? 6.745 5.721 -7.439 1.00 90.94 86 ILE A CA 1
ATOM 681 C C . ILE A 1 86 ? 5.327 6.255 -7.219 1.00 90.94 86 ILE A C 1
ATOM 683 O O . ILE A 1 86 ? 4.666 5.839 -6.270 1.00 90.94 86 ILE A O 1
ATOM 687 N N . ILE A 1 87 ? 4.825 7.106 -8.122 1.00 92.69 87 ILE A N 1
ATOM 688 C CA . ILE A 1 87 ? 3.458 7.649 -8.040 1.00 92.69 87 ILE A CA 1
ATOM 689 C C . ILE A 1 87 ? 2.427 6.515 -8.019 1.00 92.69 87 ILE A C 1
ATOM 691 O O . ILE A 1 87 ? 1.517 6.517 -7.189 1.00 92.69 87 ILE A O 1
ATOM 695 N N . TRP A 1 88 ? 2.593 5.510 -8.883 1.00 88.25 88 TRP A N 1
ATOM 696 C CA . TRP A 1 88 ? 1.727 4.332 -8.892 1.00 88.25 88 TRP A CA 1
ATOM 697 C C . TRP A 1 88 ? 1.771 3.610 -7.542 1.00 88.25 88 TRP A C 1
ATOM 699 O O . TRP A 1 88 ? 0.723 3.312 -6.966 1.00 88.25 88 TRP A O 1
ATOM 709 N N . MET A 1 89 ? 2.967 3.338 -7.015 1.00 86.31 89 MET A N 1
ATOM 710 C CA . MET A 1 89 ? 3.129 2.647 -5.735 1.00 86.31 89 MET A CA 1
ATOM 711 C C . MET A 1 89 ? 2.403 3.386 -4.601 1.00 86.31 89 MET A C 1
ATOM 713 O O . MET A 1 89 ? 1.648 2.757 -3.861 1.00 86.31 89 MET A O 1
ATOM 717 N N . ILE A 1 90 ? 2.557 4.711 -4.528 1.00 85.69 90 ILE A N 1
ATOM 718 C CA . ILE A 1 90 ? 1.890 5.564 -3.534 1.00 85.69 90 ILE A CA 1
ATOM 719 C C . ILE A 1 90 ? 0.368 5.487 -3.683 1.00 85.69 90 ILE A C 1
ATOM 721 O O . ILE A 1 90 ? -0.339 5.234 -2.707 1.00 85.69 90 ILE A O 1
ATOM 725 N N . TYR A 1 91 ? -0.151 5.634 -4.907 1.00 86.06 91 TYR A N 1
ATOM 726 C CA . TYR A 1 91 ? -1.590 5.538 -5.168 1.00 86.06 91 TYR A CA 1
ATOM 727 C C . TYR A 1 91 ? -2.162 4.190 -4.718 1.00 86.06 91 TYR A C 1
ATOM 729 O O . TYR A 1 91 ? -3.238 4.113 -4.123 1.00 86.06 91 TYR A O 1
ATOM 737 N N . LYS A 1 92 ? -1.419 3.107 -4.965 1.00 82.06 92 LYS A N 1
ATOM 738 C CA . LYS A 1 92 ? -1.832 1.771 -4.552 1.00 82.06 92 LYS A CA 1
ATOM 739 C C . LYS A 1 92 ? -1.836 1.611 -3.027 1.00 82.06 92 LYS A C 1
ATOM 741 O O . LYS A 1 92 ? -2.753 0.991 -2.485 1.00 82.06 92 LYS A O 1
ATOM 746 N N . GLN A 1 93 ? -0.831 2.158 -2.348 1.00 80.94 93 GLN A N 1
ATOM 747 C CA . GLN A 1 93 ? -0.680 2.066 -0.897 1.00 80.94 93 GLN A CA 1
ATOM 748 C C . GLN A 1 93 ? -1.791 2.822 -0.145 1.00 80.94 93 GLN A C 1
ATOM 750 O O . GLN A 1 93 ? -2.333 2.294 0.828 1.00 80.94 93 GLN A O 1
ATOM 755 N N . ALA A 1 94 ? -2.230 3.974 -0.666 1.00 82.75 94 ALA A N 1
ATOM 756 C CA . ALA A 1 94 ? -3.269 4.812 -0.058 1.00 82.75 94 ALA A CA 1
ATOM 757 C C . ALA A 1 94 ? -4.592 4.066 0.220 1.00 82.75 94 ALA A C 1
ATOM 759 O O . ALA A 1 94 ? -5.274 4.330 1.212 1.00 82.75 94 ALA A O 1
ATOM 760 N N . LYS A 1 95 ? -4.959 3.084 -0.618 1.00 79.25 95 LYS A N 1
ATOM 761 C CA . LYS A 1 95 ? -6.171 2.272 -0.412 1.00 79.25 95 LYS A CA 1
ATOM 762 C C . LYS A 1 95 ? -6.095 1.420 0.860 1.00 79.25 95 LYS A C 1
ATOM 764 O O . LYS A 1 95 ? -7.092 1.288 1.570 1.00 79.25 95 LYS A O 1
ATOM 769 N N . VAL A 1 96 ? -4.933 0.823 1.129 1.00 79.44 96 VAL A N 1
ATOM 770 C CA . VAL A 1 96 ? -4.717 -0.023 2.312 1.00 79.44 96 VAL A CA 1
ATOM 771 C C . VAL A 1 96 ? -4.692 0.840 3.566 1.00 79.44 96 VAL A C 1
ATOM 773 O O . VAL A 1 96 ? -5.334 0.496 4.555 1.00 79.44 96 VAL A O 1
ATOM 776 N N . GLU A 1 97 ? -4.011 1.982 3.503 1.00 83.25 97 GLU A N 1
ATOM 777 C CA . GLU A 1 97 ? -3.914 2.934 4.613 1.00 83.25 97 GLU A CA 1
ATOM 778 C C . GLU A 1 97 ? -5.288 3.474 5.016 1.00 83.25 97 GLU A C 1
ATOM 780 O O . GLU A 1 97 ? -5.638 3.453 6.195 1.00 83.25 97 GLU A O 1
ATOM 785 N N . HIS A 1 98 ? -6.119 3.859 4.044 1.00 84.00 98 HIS A N 1
ATOM 786 C CA . HIS A 1 98 ? -7.484 4.304 4.315 1.00 84.00 98 HIS A CA 1
ATOM 787 C C . HIS A 1 98 ? -8.303 3.225 5.031 1.00 84.00 98 HIS A C 1
ATOM 789 O O . HIS A 1 98 ? -9.007 3.505 5.997 1.00 84.00 98 HIS A O 1
ATOM 795 N N . PHE A 1 99 ? -8.182 1.967 4.606 1.00 83.75 99 PHE A N 1
ATOM 796 C CA . PHE A 1 99 ? -8.869 0.865 5.269 1.00 83.75 99 PHE A CA 1
ATOM 797 C C . PHE A 1 99 ? -8.364 0.616 6.693 1.00 83.75 99 PHE A C 1
ATOM 799 O O . PHE A 1 99 ? -9.174 0.452 7.604 1.00 83.75 99 PHE A O 1
ATOM 806 N N . GLN A 1 100 ? -7.045 0.613 6.900 1.00 85.38 100 GLN A N 1
ATOM 807 C CA . GLN A 1 100 ? -6.455 0.489 8.235 1.00 85.38 100 GLN A CA 1
ATOM 808 C C . GLN A 1 100 ? -6.955 1.602 9.162 1.00 85.38 100 GLN A C 1
ATOM 810 O O . GLN A 1 100 ? -7.330 1.323 10.301 1.00 85.38 100 GLN A O 1
ATOM 815 N N . PHE A 1 101 ? -7.047 2.830 8.648 1.00 88.69 101 PHE A N 1
ATOM 816 C CA . PHE A 1 101 ? -7.600 3.970 9.369 1.00 88.69 101 PHE A CA 1
ATOM 817 C C . PHE A 1 101 ? -9.063 3.747 9.785 1.00 88.69 101 PHE A C 1
ATOM 819 O O . PHE A 1 101 ? -9.400 3.926 10.955 1.00 88.69 101 PHE A O 1
ATOM 826 N N . TRP A 1 102 ? -9.931 3.280 8.879 1.00 87.19 102 TRP A N 1
ATOM 827 C CA . TRP A 1 102 ? -11.334 2.986 9.214 1.00 87.19 102 TRP A CA 1
ATOM 828 C C . TRP A 1 102 ? -11.489 1.907 10.283 1.00 87.19 102 TRP A C 1
ATOM 830 O O . TRP A 1 102 ? -12.341 2.030 11.168 1.00 87.19 102 TRP A O 1
ATOM 840 N N . ILE A 1 103 ? -10.678 0.850 10.210 1.00 88.56 103 ILE A N 1
ATOM 841 C CA . ILE A 1 103 ? -10.691 -0.222 11.207 1.00 88.56 103 ILE A CA 1
ATOM 842 C C . ILE A 1 103 ? -10.265 0.320 12.569 1.00 88.56 103 ILE A C 1
ATOM 844 O O . ILE A 1 103 ? -10.954 0.072 13.559 1.00 88.56 103 ILE A O 1
ATOM 848 N N . LEU A 1 104 ? -9.179 1.095 12.616 1.00 90.81 104 LEU A N 1
ATOM 849 C CA . LEU A 1 104 ? -8.688 1.691 13.854 1.00 90.81 104 LEU A CA 1
ATOM 850 C C . LEU A 1 104 ? -9.741 2.608 14.484 1.00 90.81 104 LEU A C 1
ATOM 852 O O . LEU A 1 104 ? -10.077 2.418 15.648 1.00 90.81 104 LEU A O 1
ATOM 856 N N . ASN A 1 105 ? -10.338 3.507 13.698 1.00 92.38 105 ASN A N 1
ATOM 857 C CA . ASN A 1 105 ? -11.392 4.411 14.163 1.00 92.38 105 ASN A CA 1
ATOM 858 C C . ASN A 1 105 ? -12.622 3.650 14.697 1.00 92.38 105 ASN A C 1
ATOM 860 O O . ASN A 1 105 ? -13.214 4.011 15.712 1.00 92.38 105 ASN A O 1
ATOM 864 N N . SER A 1 106 ? -12.996 2.546 14.043 1.00 90.44 106 SER A N 1
ATOM 865 C CA . SER A 1 106 ? -14.111 1.703 14.495 1.00 90.44 106 SER A CA 1
ATOM 866 C C . SER A 1 106 ? -13.805 1.006 15.826 1.00 90.44 106 SER A C 1
ATOM 868 O O . SER A 1 106 ? -14.676 0.912 16.696 1.00 90.44 106 SER A O 1
ATOM 870 N N . ILE A 1 107 ? -12.571 0.523 16.001 1.00 93.75 107 ILE A N 1
ATOM 871 C CA . ILE A 1 107 ? -12.104 -0.090 17.252 1.00 93.75 107 ILE A CA 1
ATOM 872 C C . ILE A 1 107 ? -12.025 0.960 18.363 1.00 93.75 107 ILE A C 1
ATOM 874 O O . ILE A 1 107 ? -12.495 0.699 19.467 1.00 93.75 107 ILE A O 1
ATOM 878 N N . GLU A 1 108 ? -11.493 2.144 18.069 1.00 94.25 108 GLU A N 1
ATOM 879 C CA . GLU A 1 108 ? -11.407 3.270 18.999 1.00 94.25 108 GLU A CA 1
ATOM 880 C C . GLU A 1 108 ? -12.795 3.673 19.508 1.00 94.25 108 GLU A C 1
ATOM 882 O O . GLU A 1 108 ? -13.029 3.717 20.717 1.00 94.25 108 GLU A O 1
ATOM 887 N N . PHE A 1 109 ? -13.763 3.846 18.604 1.00 95.19 109 PHE A N 1
ATOM 888 C CA . PHE A 1 109 ? -15.146 4.143 18.976 1.00 95.19 109 PHE A CA 1
ATOM 889 C C . PHE A 1 109 ? -15.766 3.040 19.848 1.00 95.19 109 PHE A C 1
ATOM 891 O O . PHE A 1 109 ? -16.408 3.320 20.865 1.00 95.19 109 PHE A O 1
ATOM 898 N N . ARG A 1 110 ? -15.558 1.765 19.486 1.00 94.75 110 ARG A N 1
ATOM 899 C CA . ARG A 1 110 ? -16.049 0.612 20.260 1.00 94.75 110 ARG A CA 1
ATOM 900 C C . ARG A 1 110 ? -15.442 0.592 21.665 1.00 94.75 110 ARG A C 1
ATOM 902 O O . ARG A 1 110 ? -16.181 0.408 22.630 1.00 94.75 110 ARG A O 1
ATOM 909 N N . LEU A 1 111 ? -14.131 0.798 21.784 1.00 95.44 111 LEU A N 1
ATOM 910 C CA . LEU A 1 111 ? -13.419 0.858 23.061 1.00 95.44 111 LEU A CA 1
ATOM 911 C C . LEU A 1 111 ? -13.916 2.012 23.930 1.00 95.44 111 LEU A C 1
ATOM 913 O O . LEU A 1 111 ? -14.165 1.814 25.118 1.00 95.44 111 LEU A O 1
ATOM 917 N N . ASN A 1 112 ? -14.144 3.186 23.344 1.00 97.25 112 ASN A N 1
ATOM 918 C CA . ASN A 1 112 ? -14.658 4.339 24.076 1.00 97.25 112 ASN A CA 1
ATOM 919 C C . ASN A 1 112 ? -16.068 4.088 24.643 1.00 97.25 112 ASN A C 1
ATOM 921 O O . ASN A 1 112 ? -16.358 4.399 25.801 1.00 97.25 112 ASN A O 1
ATOM 925 N N . ASN A 1 113 ? -16.938 3.449 23.858 1.00 95.69 113 ASN A N 1
ATOM 926 C CA . ASN A 1 113 ? -18.270 3.062 24.322 1.00 95.69 113 ASN A CA 1
ATOM 927 C C . ASN A 1 113 ? -18.215 2.014 25.437 1.00 95.69 113 ASN A C 1
ATOM 929 O O . ASN A 1 113 ? -18.992 2.096 26.388 1.00 95.69 113 ASN A O 1
ATOM 933 N N . LEU A 1 114 ? -17.315 1.033 25.332 1.00 95.88 114 LEU A N 1
ATOM 934 C CA . LEU A 1 114 ? -17.106 0.039 26.387 1.00 95.88 114 LEU A CA 1
ATOM 935 C C . LEU A 1 114 ? -16.602 0.699 27.675 1.00 95.88 114 LEU A C 1
ATOM 937 O O . LEU A 1 114 ? -17.147 0.425 28.739 1.00 95.88 114 LEU A O 1
ATOM 941 N N . SER A 1 115 ? -15.646 1.624 27.576 1.00 96.12 115 SER A N 1
ATOM 942 C CA . SER A 1 115 ? -15.145 2.397 28.719 1.00 96.12 115 SER A CA 1
ATOM 943 C C . SER A 1 115 ? -16.270 3.187 29.403 1.00 96.12 115 SER A C 1
ATOM 945 O O . SER A 1 115 ? -16.451 3.119 30.618 1.00 96.12 115 SER A O 1
ATOM 947 N N . SER A 1 116 ? -17.129 3.848 28.620 1.00 96.06 116 SER A N 1
ATOM 948 C CA . SER A 1 116 ? -18.292 4.575 29.149 1.00 96.06 116 SER A CA 1
ATOM 949 C C . SER A 1 116 ? -19.325 3.657 29.822 1.00 96.06 116 SER A C 1
ATOM 951 O O . SER A 1 116 ? -19.903 4.022 30.852 1.00 96.06 116 SER A O 1
ATOM 953 N N . GLN A 1 117 ? -19.554 2.456 29.282 1.00 96.50 117 GLN A N 1
ATOM 954 C CA . GLN A 1 117 ? -20.423 1.450 29.903 1.00 96.50 117 GLN A CA 1
ATOM 955 C C . GLN A 1 117 ? -19.852 0.957 31.236 1.00 96.50 117 GLN A C 1
ATOM 957 O O . GLN A 1 117 ? -20.593 0.910 32.217 1.00 96.50 117 GLN A O 1
ATOM 962 N N . ILE A 1 118 ? -18.548 0.669 31.295 1.00 96.12 118 ILE A N 1
ATOM 963 C CA . ILE A 1 118 ? -17.851 0.260 32.524 1.00 96.12 118 ILE A CA 1
ATOM 964 C C . ILE A 1 118 ? -17.987 1.346 33.596 1.00 96.12 118 ILE A C 1
ATOM 966 O O . ILE A 1 118 ? -18.514 1.070 34.671 1.00 96.12 118 ILE A O 1
ATOM 970 N N . ASN A 1 119 ? -17.667 2.599 33.268 1.00 95.75 119 ASN A N 1
ATOM 971 C CA . ASN A 1 119 ? -17.801 3.728 34.196 1.00 95.75 119 ASN A CA 1
ATOM 972 C C . ASN A 1 119 ? -19.244 3.902 34.709 1.00 95.75 119 ASN A C 1
ATOM 974 O O . ASN A 1 119 ? -19.483 4.308 35.847 1.00 95.75 119 ASN A O 1
ATOM 978 N N . THR A 1 120 ? -20.242 3.617 33.869 1.00 95.88 120 THR A N 1
ATOM 979 C CA . THR A 1 120 ? -21.656 3.677 34.271 1.00 95.88 120 THR A CA 1
ATOM 980 C C . THR A 1 120 ? -22.018 2.548 35.236 1.00 95.88 120 THR A C 1
ATOM 982 O O . THR A 1 120 ? -22.806 2.760 36.161 1.00 95.88 120 THR A O 1
ATOM 985 N N . ILE A 1 121 ? -21.465 1.352 35.026 1.00 96.12 121 ILE A N 1
ATOM 986 C CA . ILE A 1 121 ? -21.642 0.202 35.918 1.00 96.12 121 ILE A CA 1
ATOM 987 C C . ILE A 1 121 ? -21.003 0.494 37.278 1.00 96.12 121 ILE A C 1
ATOM 989 O O . ILE A 1 121 ? -21.683 0.329 38.290 1.00 96.12 121 ILE A O 1
ATOM 993 N N . GLU A 1 122 ? -19.769 1.003 37.304 1.00 95.12 122 GLU A N 1
ATOM 994 C CA . GLU A 1 122 ? -19.068 1.393 38.536 1.00 95.12 122 GLU A CA 1
ATOM 995 C C . GLU A 1 122 ? -19.887 2.400 39.353 1.00 95.12 122 GLU A C 1
ATOM 997 O O . GLU A 1 122 ? -20.224 2.137 40.506 1.00 95.12 122 GLU A O 1
ATOM 1002 N N . LYS A 1 123 ? -20.361 3.488 38.728 1.00 95.25 123 LYS A N 1
ATOM 1003 C CA . LYS A 1 123 ? -21.207 4.491 39.406 1.00 95.25 123 LYS A CA 1
ATOM 1004 C C . LYS A 1 123 ? -22.504 3.912 39.974 1.00 95.25 123 LYS A C 1
ATOM 1006 O O . LYS A 1 123 ? -22.967 4.338 41.034 1.00 95.25 123 LYS A O 1
ATOM 1011 N N . LYS A 1 124 ? -23.143 2.973 39.265 1.00 94.56 124 LYS A N 1
ATOM 1012 C CA . LYS A 1 124 ? -24.367 2.308 39.746 1.00 94.56 124 LYS A CA 1
ATOM 1013 C C . LYS A 1 124 ? -24.079 1.380 40.925 1.00 94.56 124 LYS A C 1
ATOM 1015 O O . LYS A 1 124 ? -24.925 1.278 41.814 1.00 94.56 124 LYS A O 1
ATOM 1020 N N . LEU A 1 125 ? -22.929 0.708 40.918 1.00 94.00 125 LEU A N 1
ATOM 1021 C CA . LEU A 1 125 ? -22.497 -0.167 42.000 1.00 94.00 125 LEU A CA 1
ATOM 1022 C C . LEU A 1 125 ? -22.183 0.645 43.261 1.00 94.00 125 LEU A C 1
ATOM 1024 O O . LEU A 1 125 ? -22.747 0.348 44.312 1.00 94.00 125 LEU A O 1
ATOM 1028 N N . ASP A 1 126 ? -21.413 1.726 43.132 1.00 93.31 126 ASP A N 1
ATOM 1029 C CA . ASP A 1 126 ? -21.099 2.637 44.239 1.00 93.31 126 ASP A CA 1
ATOM 1030 C C . ASP A 1 126 ? -22.362 3.234 44.858 1.00 93.31 126 ASP A C 1
ATOM 1032 O O . ASP A 1 126 ? -22.530 3.212 46.075 1.00 93.31 126 ASP A O 1
ATOM 1036 N N . LYS A 1 127 ? -23.309 3.692 44.027 1.00 92.38 127 LYS A N 1
ATOM 1037 C CA . LYS A 1 127 ? -24.591 4.223 44.511 1.00 92.38 127 LYS A CA 1
ATOM 1038 C C . LYS A 1 127 ? -25.419 3.174 45.260 1.00 92.38 127 LYS A C 1
ATOM 1040 O O . LYS A 1 127 ? -26.102 3.508 46.222 1.00 92.38 127 LYS A O 1
ATOM 1045 N N . LYS A 1 128 ? -25.403 1.910 44.825 1.00 88.69 128 LYS A N 1
ATOM 1046 C CA . LYS A 1 128 ? -26.083 0.828 45.558 1.00 88.69 128 LYS A CA 1
ATOM 1047 C C . LYS A 1 128 ? -25.401 0.538 46.894 1.00 88.69 128 LYS A C 1
ATOM 1049 O O . LYS A 1 128 ? -26.099 0.303 47.877 1.00 88.69 128 LYS A O 1
ATOM 1054 N N . LEU A 1 129 ? -24.069 0.561 46.931 1.00 87.69 129 LEU A N 1
ATOM 1055 C CA . LEU A 1 129 ? -23.292 0.323 48.146 1.00 87.69 129 LEU A CA 1
ATOM 1056 C C . LEU A 1 129 ? -23.486 1.438 49.181 1.00 87.69 129 LEU A C 1
ATOM 1058 O O . LEU A 1 129 ? -23.649 1.133 50.359 1.00 87.69 129 LEU A O 1
ATOM 1062 N N . THR A 1 130 ? -23.531 2.708 48.767 1.00 85.25 130 THR A N 1
ATOM 1063 C CA . THR A 1 130 ? -23.796 3.827 49.687 1.00 85.25 130 THR A CA 1
ATOM 1064 C C . THR A 1 130 ? -25.209 3.782 50.258 1.00 85.25 130 THR A C 1
ATOM 1066 O O . THR A 1 130 ? -25.364 3.881 51.470 1.00 85.25 130 THR A O 1
ATOM 1069 N N . VAL A 1 131 ? -26.227 3.527 49.429 1.00 83.25 131 VAL A N 1
ATOM 1070 C CA . VAL A 1 131 ? -27.621 3.391 49.892 1.00 83.25 131 VAL A CA 1
ATOM 1071 C C . VAL A 1 131 ? -27.782 2.229 50.876 1.00 83.25 131 VAL A C 1
ATOM 1073 O O . VAL A 1 131 ? -28.482 2.368 51.872 1.00 83.25 131 VAL A O 1
ATOM 1076 N N . HIS A 1 132 ? -27.119 1.092 50.641 1.00 80.00 132 HIS A N 1
ATOM 1077 C CA . HIS A 1 132 ? -27.169 -0.036 51.577 1.00 80.00 132 HIS A CA 1
ATOM 1078 C C . HIS A 1 132 ? -26.507 0.290 52.926 1.00 80.00 132 HIS A C 1
ATOM 1080 O O . HIS A 1 132 ? -26.946 -0.201 53.961 1.00 80.00 132 HIS A O 1
ATOM 1086 N N . ARG A 1 133 ? -25.476 1.143 52.924 1.00 74.25 133 ARG A N 1
ATOM 1087 C CA . ARG A 1 133 ? -24.761 1.566 54.134 1.00 74.25 133 ARG A CA 1
ATOM 1088 C C . ARG A 1 133 ? -25.539 2.579 54.979 1.00 74.25 133 ARG A C 1
ATOM 1090 O O . ARG A 1 133 ? -25.312 2.629 56.175 1.00 74.25 133 ARG A O 1
ATOM 1097 N N . GLU A 1 134 ? -26.431 3.365 54.374 1.00 72.81 134 GLU A N 1
ATOM 1098 C CA . GLU A 1 134 ? -27.322 4.308 55.076 1.00 72.81 134 GLU A CA 1
ATOM 1099 C C . GLU A 1 134 ? -28.586 3.638 55.653 1.00 72.81 134 GLU A C 1
ATOM 1101 O O . GLU A 1 134 ? -29.324 4.262 56.412 1.00 72.81 134 GLU A O 1
ATOM 1106 N N . GLN A 1 135 ? -28.856 2.378 55.292 1.00 65.31 135 GLN A N 1
ATOM 1107 C CA . GLN A 1 135 ? -29.994 1.589 55.789 1.00 65.31 135 GLN A CA 1
ATOM 1108 C C . GLN A 1 135 ? -29.652 0.700 57.002 1.00 65.31 135 GLN A C 1
ATOM 1110 O O . GLN A 1 135 ? -30.534 -0.009 57.493 1.00 65.31 135 GLN A O 1
ATOM 1115 N N . LEU A 1 136 ? -28.399 0.731 57.467 1.00 55.72 136 LEU A N 1
ATOM 1116 C CA . LEU A 1 136 ? -27.872 0.048 58.656 1.00 55.72 136 LEU A CA 1
ATOM 1117 C C . LEU A 1 136 ? -27.494 1.082 59.720 1.00 55.72 136 LEU A C 1
ATOM 1119 O O . LEU A 1 136 ? -27.735 0.791 60.911 1.00 55.72 136 LEU A O 1
#

Radius of gyration: 31.14 Å; chains: 1; bounding box: 64×46×94 Å

pLDDT: mean 83.71, std 9.9, range [52.75, 97.25]

Secondary structure (DSSP, 8-state):
--HHHHHHHHHHHHHHHHHHHHHHHHHHHHTTTTTHHHHHHHHHHHHHHHHHHHHHHHHHHHHT----S-TTHHHHHHHHHHHHHHHHHHHHHHHHHHHHHHHHHHHHHHHHHHHHHHHHHHHHHHHHHHHHHHT-

Foldseek 3Di:
DDPVVVVVVVVVVVVVVVVVVVVVVVLCVLVQVVCPVVVVVVVVVLVVVLVVLVVVLVCCVVVVPPDVDDNCVSVVVNVVSVVVVVVVVVVSVVSSVVVVVVVVVVVVVVVVVVVVVVVVVVVVVVVVVVVVVVVD